Protein AF-A0A9Q1RMR1-F1 (afdb_monomer_lite)

pLDDT: mean 73.61, std 17.35, range [34.31, 97.94]

Structure (mmCIF, N/CA/C/O backbone):
data_AF-A0A9Q1RMR1-F1
#
_entry.id   AF-A0A9Q1RMR1-F1
#
loop_
_atom_site.group_PDB
_atom_site.id
_atom_site.type_symbol
_atom_site.label_atom_id
_atom_site.label_alt_id
_atom_site.label_comp_id
_atom_site.label_asym_id
_atom_site.label_entity_id
_atom_site.label_seq_id
_atom_site.pdbx_PDB_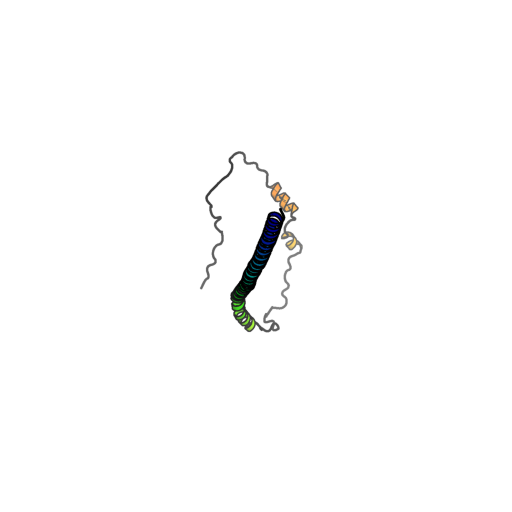ins_code
_atom_site.Cartn_x
_atom_site.Cartn_y
_atom_site.Cartn_z
_atom_site.occupancy
_atom_site.B_iso_or_equiv
_atom_site.auth_seq_id
_atom_site.auth_comp_id
_atom_site.auth_asym_id
_atom_site.auth_atom_id
_atom_site.pdbx_PDB_model_num
ATO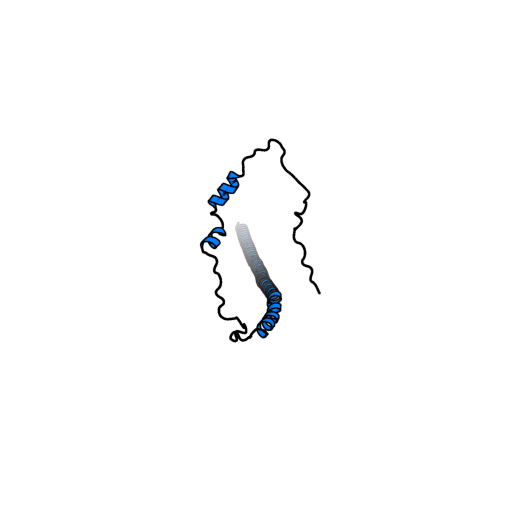M 1 N N . MET A 1 1 ? 37.892 9.402 -65.092 1.00 75.69 1 MET A N 1
ATOM 2 C CA . MET A 1 1 ? 37.551 10.049 -63.800 1.00 75.69 1 MET A CA 1
ATOM 3 C C . MET A 1 1 ? 36.063 9.963 -63.450 1.00 75.69 1 MET A C 1
ATOM 5 O O . MET A 1 1 ? 35.764 9.548 -62.340 1.00 75.69 1 MET A O 1
ATOM 9 N N . GLN A 1 2 ? 35.134 10.269 -64.365 1.00 85.06 2 GLN A N 1
ATOM 10 C CA . GLN A 1 2 ? 33.681 10.290 -64.086 1.00 85.06 2 GLN A CA 1
ATOM 11 C C . GLN A 1 2 ? 33.110 8.994 -63.475 1.00 85.06 2 GLN A C 1
ATOM 13 O O . GLN A 1 2 ? 32.352 9.054 -62.514 1.00 85.06 2 GLN A O 1
ATOM 18 N N . TYR A 1 3 ? 33.531 7.818 -63.953 1.00 88.75 3 TYR A N 1
ATOM 19 C CA . TYR A 1 3 ? 33.041 6.532 -63.435 1.00 88.75 3 TYR A CA 1
ATOM 20 C C . TYR A 1 3 ? 33.337 6.306 -61.941 1.00 88.75 3 TYR A C 1
ATOM 22 O O . TYR A 1 3 ? 32.503 5.771 -61.215 1.00 88.75 3 TYR A O 1
ATOM 30 N N . ALA A 1 4 ? 34.507 6.737 -61.459 1.00 91.94 4 ALA A N 1
ATOM 31 C CA . ALA A 1 4 ? 34.879 6.596 -60.051 1.00 91.94 4 ALA A CA 1
ATOM 32 C C . ALA A 1 4 ? 34.059 7.533 -59.148 1.00 91.94 4 ALA A C 1
ATOM 34 O O . ALA A 1 4 ? 33.648 7.134 -58.061 1.00 91.94 4 ALA A O 1
ATOM 35 N N . VAL A 1 5 ? 33.771 8.747 -59.630 1.00 92.25 5 VAL A N 1
ATOM 36 C CA . VAL A 1 5 ? 32.932 9.728 -58.928 1.00 92.25 5 VAL A CA 1
ATOM 37 C C . VAL A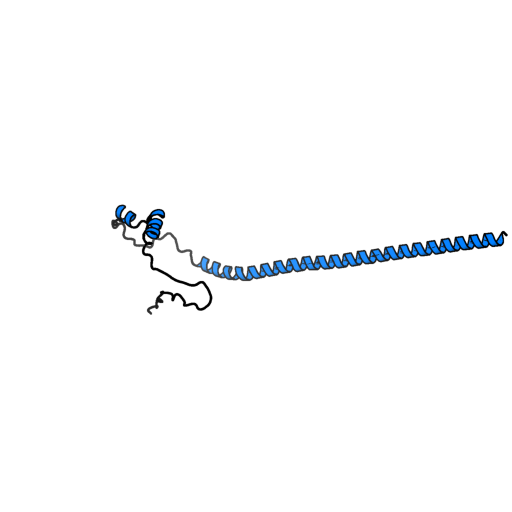 1 5 ? 31.492 9.225 -58.818 1.00 92.25 5 VAL A C 1
ATOM 39 O O . VAL A 1 5 ? 30.952 9.188 -57.717 1.00 92.25 5 VAL A O 1
ATOM 42 N N . CYS A 1 6 ? 30.900 8.733 -59.914 1.00 92.38 6 CYS A N 1
ATOM 43 C CA . CYS A 1 6 ? 29.565 8.125 -59.878 1.00 92.38 6 CYS A CA 1
ATOM 44 C C . CYS A 1 6 ? 29.488 6.929 -58.921 1.00 92.38 6 CYS A C 1
ATOM 46 O O . CYS A 1 6 ? 28.507 6.790 -58.194 1.00 92.38 6 CYS A O 1
ATOM 48 N N . ARG A 1 7 ? 30.519 6.073 -58.878 1.00 94.81 7 ARG A N 1
ATOM 49 C CA . ARG A 1 7 ? 30.525 4.926 -57.958 1.00 94.81 7 ARG A CA 1
ATOM 50 C C . ARG A 1 7 ? 30.564 5.350 -56.490 1.00 94.81 7 ARG A C 1
ATOM 52 O O . ARG A 1 7 ? 29.863 4.750 -55.683 1.00 94.81 7 ARG A O 1
ATOM 59 N N . ARG A 1 8 ? 31.356 6.374 -56.152 1.00 93.12 8 ARG A N 1
ATOM 60 C CA . ARG A 1 8 ? 31.409 6.920 -54.787 1.00 93.12 8 ARG A CA 1
ATOM 61 C C . ARG A 1 8 ? 30.067 7.528 -54.381 1.00 93.12 8 ARG A C 1
ATOM 63 O O . ARG A 1 8 ? 29.575 7.190 -53.314 1.00 93.12 8 ARG A O 1
ATOM 70 N N . LEU A 1 9 ? 29.457 8.342 -55.242 1.00 92.88 9 LEU A N 1
ATOM 71 C CA . LEU A 1 9 ? 28.161 8.965 -54.954 1.00 92.88 9 LEU A CA 1
ATOM 72 C C . LEU A 1 9 ? 27.053 7.923 -54.741 1.00 92.88 9 LEU A C 1
ATOM 74 O O . LEU A 1 9 ? 26.301 8.021 -53.777 1.00 92.88 9 LEU A O 1
ATOM 78 N N . ASN A 1 10 ? 26.998 6.877 -55.572 1.00 92.88 10 ASN A N 1
ATOM 79 C CA . ASN A 1 10 ? 26.033 5.787 -55.390 1.00 92.88 10 ASN A CA 1
ATOM 80 C C . ASN A 1 10 ? 26.266 5.007 -54.088 1.00 92.88 10 ASN A C 1
ATOM 82 O O . ASN A 1 10 ? 25.309 4.614 -53.425 1.00 92.88 10 ASN A O 1
ATOM 86 N N . TRP A 1 11 ? 27.528 4.779 -53.711 1.00 92.25 11 TRP A N 1
ATOM 87 C CA . TRP A 1 11 ? 27.862 4.103 -52.456 1.00 92.25 11 TRP A CA 1
ATOM 88 C C . TRP A 1 11 ? 27.465 4.941 -51.236 1.00 92.25 11 TRP A C 1
ATOM 90 O O . TRP A 1 11 ? 26.863 4.418 -50.301 1.00 92.25 11 TRP A O 1
ATOM 100 N N . GLU A 1 12 ? 27.735 6.247 -51.262 1.00 93.62 12 GLU A N 1
ATOM 101 C CA . GLU A 1 12 ? 27.325 7.173 -50.202 1.00 93.62 12 GLU A CA 1
ATOM 102 C C . GLU A 1 12 ? 25.798 7.263 -50.092 1.00 93.62 12 GLU A C 1
ATOM 104 O O . GLU A 1 12 ? 25.260 7.199 -48.987 1.00 93.62 12 GLU A O 1
ATOM 109 N N . GLN A 1 13 ? 25.085 7.312 -51.220 1.00 93.00 13 GLN A N 1
ATOM 110 C CA . GLN A 1 13 ? 23.622 7.323 -51.237 1.00 93.00 13 GLN A CA 1
ATOM 111 C C . GLN A 1 13 ? 23.028 6.019 -50.685 1.00 93.00 13 GLN A C 1
ATOM 113 O O . GLN A 1 13 ? 22.125 6.062 -49.850 1.00 93.00 13 GLN A O 1
ATOM 118 N N . SER A 1 14 ? 23.562 4.864 -51.094 1.00 92.69 14 SER A N 1
ATOM 119 C CA . SER A 1 14 ? 23.125 3.556 -50.593 1.00 92.69 14 SER A CA 1
ATOM 120 C C . SER A 1 14 ? 23.389 3.399 -49.093 1.00 92.69 14 SER A C 1
ATOM 122 O O . SER A 1 14 ? 22.542 2.877 -48.371 1.00 92.69 14 SER A O 1
ATOM 124 N N . ASN A 1 15 ? 24.538 3.871 -48.603 1.00 92.06 15 ASN A N 1
ATOM 125 C CA . ASN A 1 15 ? 24.844 3.849 -47.174 1.00 92.06 15 ASN A CA 1
ATOM 126 C C . ASN A 1 15 ? 23.952 4.796 -46.377 1.00 92.06 15 ASN A C 1
ATOM 128 O O . ASN A 1 15 ? 23.477 4.413 -45.312 1.00 92.06 15 ASN A O 1
ATOM 132 N N . GLY A 1 16 ? 23.679 5.996 -46.893 1.00 90.69 16 GLY A N 1
ATOM 133 C CA . GLY A 1 16 ? 22.738 6.925 -46.269 1.00 90.69 16 GLY A CA 1
ATOM 134 C C . GLY A 1 16 ? 21.342 6.314 -46.134 1.00 90.69 16 GLY A C 1
ATOM 135 O O . GLY A 1 16 ? 20.736 6.382 -45.067 1.00 90.69 16 GLY A O 1
ATOM 136 N N . GLN A 1 17 ? 20.856 5.633 -47.175 1.00 91.56 17 GLN A N 1
ATOM 137 C CA . GLN A 1 17 ? 19.573 4.924 -47.132 1.00 91.56 17 GLN A CA 1
ATOM 138 C C . GLN A 1 17 ? 19.564 3.780 -46.109 1.00 91.56 17 GLN A C 1
ATOM 140 O O . GLN A 1 17 ? 18.602 3.642 -45.355 1.00 91.56 17 GLN A O 1
ATOM 145 N N . MET A 1 18 ? 20.637 2.988 -46.038 1.00 91.31 18 MET A N 1
ATOM 146 C CA . MET A 1 18 ? 20.751 1.879 -45.087 1.00 91.31 18 MET A CA 1
ATOM 147 C C . MET A 1 18 ? 20.825 2.360 -43.630 1.00 91.31 18 MET A C 1
ATOM 149 O O . MET A 1 18 ? 20.181 1.779 -42.753 1.00 91.31 18 MET A O 1
ATOM 153 N N . LEU A 1 19 ? 21.583 3.428 -43.369 1.00 91.62 19 LEU A N 1
ATOM 154 C CA . LEU A 1 19 ? 21.692 4.040 -42.044 1.00 91.62 19 LEU A CA 1
ATOM 155 C C . LEU A 1 19 ? 20.346 4.606 -41.587 1.00 91.62 19 LEU A C 1
ATOM 157 O O . LEU A 1 19 ? 19.908 4.308 -40.477 1.00 91.62 19 LEU A O 1
ATOM 161 N N . ASN A 1 20 ? 19.652 5.337 -42.462 1.00 92.38 20 ASN A N 1
ATOM 162 C CA . ASN A 1 20 ? 18.328 5.882 -42.164 1.00 92.38 20 ASN A CA 1
ATOM 163 C C . ASN A 1 20 ? 17.297 4.770 -41.918 1.00 92.38 20 ASN A C 1
ATOM 165 O O . ASN A 1 20 ? 16.542 4.840 -40.954 1.00 92.38 20 ASN A O 1
ATOM 169 N N . GLY A 1 21 ? 17.295 3.709 -42.733 1.00 92.88 21 GLY A N 1
ATOM 170 C CA . GLY A 1 21 ? 16.410 2.559 -42.524 1.00 92.88 21 GLY A CA 1
ATOM 171 C C . GL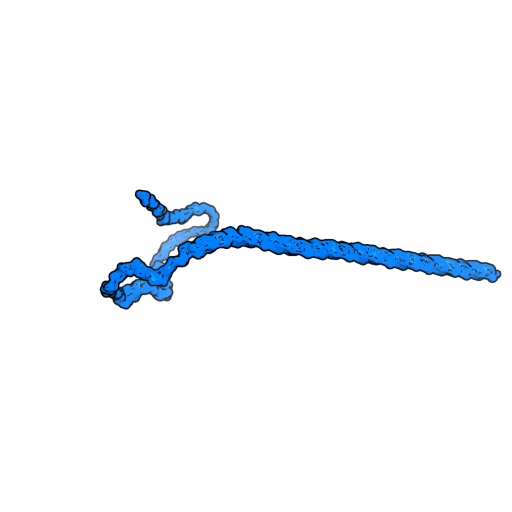Y A 1 21 ? 16.683 1.823 -41.207 1.00 92.88 21 GLY A C 1
ATOM 172 O O . GLY A 1 21 ? 15.750 1.412 -40.519 1.00 92.88 21 GLY A O 1
ATOM 173 N N . SER A 1 22 ? 17.955 1.704 -40.817 1.00 94.44 22 SER A N 1
ATOM 174 C CA . SER A 1 22 ? 18.350 1.087 -39.543 1.00 94.44 22 SER A CA 1
ATOM 175 C C . SER A 1 22 ? 17.943 1.933 -38.334 1.00 94.44 22 SER A C 1
ATOM 177 O O . SER A 1 22 ? 17.516 1.375 -37.323 1.00 94.44 22 SER A O 1
ATOM 179 N N . LEU A 1 23 ? 18.047 3.263 -38.445 1.00 95.19 23 LEU A N 1
ATOM 180 C CA . LEU A 1 23 ? 17.610 4.209 -37.417 1.00 95.19 23 LEU A CA 1
ATOM 181 C C . LEU A 1 23 ? 16.093 4.135 -37.208 1.00 95.19 23 LEU A C 1
ATOM 183 O O . LEU A 1 23 ? 15.655 3.926 -36.082 1.00 95.19 23 LEU A O 1
ATOM 187 N N . LEU A 1 24 ? 15.308 4.214 -38.287 1.00 93.06 24 LEU A N 1
ATOM 188 C CA . LEU A 1 24 ? 13.843 4.139 -38.223 1.00 93.06 24 LEU A CA 1
ATOM 189 C C . LEU A 1 24 ? 13.359 2.819 -37.604 1.00 93.06 24 LEU A C 1
ATOM 191 O O . LEU A 1 24 ? 12.478 2.817 -36.751 1.00 93.06 24 LEU A O 1
ATOM 195 N N . ASN A 1 25 ? 13.974 1.692 -37.972 1.00 95.50 25 ASN A N 1
ATOM 196 C CA . ASN A 1 25 ? 13.650 0.391 -37.381 1.00 95.50 25 ASN A CA 1
ATOM 197 C C . ASN A 1 25 ? 13.972 0.348 -35.875 1.00 95.50 25 ASN A C 1
ATOM 199 O O . ASN A 1 25 ? 13.238 -0.242 -35.081 1.00 95.50 25 ASN A O 1
ATOM 203 N N . LEU A 1 26 ? 15.086 0.958 -35.461 1.00 94.81 26 LEU A N 1
ATOM 204 C CA . LEU A 1 26 ? 15.436 1.052 -34.048 1.00 94.81 26 LEU A CA 1
ATOM 205 C C . LEU A 1 26 ? 14.440 1.930 -33.278 1.00 94.81 26 LEU A C 1
ATOM 207 O O . LEU A 1 26 ? 14.030 1.546 -32.186 1.00 94.81 26 LEU A O 1
ATOM 211 N N . GLU A 1 27 ? 14.033 3.065 -33.844 1.00 95.81 27 GLU A N 1
ATOM 212 C CA . GLU A 1 27 ? 13.009 3.938 -33.262 1.00 95.81 27 GLU A CA 1
ATOM 213 C C . GLU A 1 27 ? 11.681 3.196 -33.090 1.00 95.81 27 GLU A C 1
ATOM 215 O O . GLU A 1 27 ? 11.127 3.184 -31.993 1.00 95.81 27 GLU A O 1
ATOM 220 N N . GLU A 1 28 ? 11.223 2.490 -34.124 1.00 95.88 28 GLU A N 1
ATOM 221 C CA . GLU A 1 28 ? 9.990 1.701 -34.082 1.00 95.88 28 GLU A CA 1
ATOM 222 C C . GLU A 1 28 ? 10.046 0.609 -33.000 1.00 95.88 28 GLU A C 1
ATOM 224 O O . GLU A 1 28 ? 9.114 0.451 -32.206 1.00 95.88 28 GLU A O 1
ATOM 229 N N . ARG A 1 29 ? 11.178 -0.102 -32.889 1.00 95.88 29 ARG A N 1
ATOM 230 C CA . ARG A 1 29 ? 11.386 -1.096 -31.824 1.00 95.88 29 ARG A CA 1
ATOM 231 C C . ARG A 1 29 ? 11.413 -0.474 -30.433 1.00 95.88 29 ARG A C 1
ATOM 233 O O . ARG A 1 29 ? 10.891 -1.083 -29.501 1.00 95.88 29 ARG A O 1
ATOM 240 N N . ASN A 1 30 ? 12.006 0.705 -30.278 1.00 96.88 30 ASN A N 1
ATOM 241 C CA . ASN A 1 30 ? 12.060 1.400 -28.995 1.00 96.88 30 ASN A CA 1
ATOM 242 C C . ASN A 1 30 ? 10.671 1.868 -28.557 1.00 96.88 30 ASN A C 1
ATOM 244 O O . ASN A 1 30 ? 10.318 1.674 -27.397 1.00 96.88 30 ASN A O 1
ATOM 248 N N . VAL A 1 31 ? 9.868 2.412 -29.475 1.00 96.88 31 VAL A N 1
ATOM 249 C CA . VAL A 1 31 ? 8.470 2.783 -29.204 1.00 96.88 31 VAL A CA 1
ATOM 250 C C . VAL A 1 31 ? 7.679 1.555 -28.753 1.00 96.88 31 VAL A C 1
ATOM 252 O O . VAL A 1 31 ? 7.101 1.560 -27.668 1.00 96.88 31 VAL A O 1
ATOM 255 N N . ALA A 1 32 ? 7.760 0.454 -29.504 1.00 95.88 32 ALA A N 1
ATOM 256 C CA . ALA A 1 32 ? 7.088 -0.791 -29.137 1.00 95.88 32 ALA A CA 1
ATOM 257 C C . ALA A 1 32 ? 7.574 -1.370 -27.791 1.00 95.88 32 ALA A C 1
ATOM 259 O O . ALA A 1 32 ? 6.811 -2.010 -27.064 1.00 95.88 32 ALA A O 1
ATOM 260 N N . PHE A 1 33 ? 8.850 -1.179 -27.445 1.00 96.62 33 PHE A N 1
ATOM 261 C CA . PHE A 1 33 ? 9.407 -1.616 -26.165 1.00 96.62 33 PHE A CA 1
ATOM 262 C C . PHE A 1 33 ? 8.902 -0.765 -24.995 1.00 96.62 33 PHE A C 1
ATOM 264 O O . PHE A 1 33 ? 8.520 -1.316 -23.961 1.00 96.62 33 PHE A O 1
ATOM 271 N N . VAL A 1 34 ? 8.853 0.557 -25.165 1.00 97.56 34 VAL A N 1
ATOM 272 C CA . VAL A 1 34 ? 8.301 1.479 -24.165 1.00 97.56 34 VAL A CA 1
ATOM 273 C C . VAL A 1 34 ? 6.827 1.171 -23.913 1.00 97.56 34 VAL A C 1
ATOM 275 O O . VAL A 1 34 ? 6.437 1.059 -22.752 1.00 97.56 34 VAL A O 1
ATOM 278 N N . ASP A 1 35 ? 6.036 0.918 -24.957 1.00 97.12 35 ASP A N 1
ATOM 279 C CA . ASP A 1 35 ? 4.622 0.547 -24.813 1.00 97.12 35 ASP A CA 1
ATOM 280 C C . ASP A 1 35 ? 4.439 -0.726 -23.978 1.00 97.12 35 ASP A C 1
ATOM 282 O O . ASP A 1 35 ? 3.590 -0.773 -23.086 1.00 97.12 35 ASP A O 1
ATOM 286 N N . LYS A 1 36 ? 5.280 -1.747 -24.192 1.00 96.62 36 LYS A N 1
ATOM 287 C CA . LYS A 1 36 ? 5.260 -2.974 -23.378 1.00 96.62 36 LYS A CA 1
ATOM 288 C C . LYS A 1 36 ? 5.568 -2.704 -21.906 1.00 96.62 36 LYS A C 1
ATOM 290 O O . LYS A 1 36 ? 4.937 -3.310 -21.041 1.00 96.62 36 LYS A O 1
ATOM 295 N N . ILE A 1 37 ? 6.520 -1.816 -21.616 1.00 97.25 37 ILE A N 1
ATOM 296 C CA . ILE A 1 37 ? 6.853 -1.429 -20.238 1.00 97.25 37 ILE A CA 1
ATOM 297 C C . ILE A 1 37 ? 5.676 -0.700 -19.594 1.00 97.25 37 ILE A C 1
ATOM 299 O O . ILE A 1 37 ? 5.292 -1.036 -18.475 1.00 97.25 37 ILE A O 1
ATOM 303 N N . VAL A 1 38 ? 5.104 0.283 -20.291 1.00 97.94 38 VAL A N 1
ATOM 304 C CA . VAL A 1 38 ? 3.984 1.079 -19.778 1.00 97.94 38 VAL A CA 1
ATOM 305 C C . VAL A 1 38 ? 2.788 0.180 -19.492 1.00 97.94 38 VAL A C 1
ATOM 307 O O . VAL A 1 38 ? 2.237 0.231 -18.394 1.00 97.94 38 VAL A O 1
ATOM 310 N N . TRP A 1 39 ? 2.434 -0.691 -20.436 1.00 97.25 39 TRP A N 1
ATOM 311 C CA . TRP A 1 39 ? 1.297 -1.591 -20.290 1.00 97.25 39 TRP A CA 1
ATOM 312 C C . TRP A 1 39 ? 1.507 -2.608 -19.162 1.00 97.25 39 TRP A C 1
ATOM 314 O O . TRP A 1 39 ? 0.657 -2.739 -18.284 1.00 97.25 39 TRP A O 1
ATOM 324 N N . GLY A 1 40 ? 2.684 -3.242 -19.095 1.00 97.19 40 GLY A N 1
ATOM 325 C CA . GLY A 1 40 ? 3.023 -4.141 -17.987 1.00 97.19 40 GLY A CA 1
ATOM 326 C C . GLY A 1 40 ? 3.020 -3.437 -16.623 1.00 97.19 40 GLY A C 1
ATOM 327 O O . GLY A 1 40 ? 2.567 -4.003 -15.628 1.00 97.19 40 GLY A O 1
ATOM 328 N N . GLY A 1 41 ? 3.471 -2.180 -16.572 1.00 97.00 41 GLY A N 1
ATOM 329 C CA . GLY A 1 41 ? 3.405 -1.345 -15.375 1.00 97.00 41 GLY A CA 1
ATOM 330 C C . GLY A 1 41 ? 1.970 -1.006 -14.964 1.00 97.00 41 GLY A C 1
ATOM 331 O O . GLY A 1 41 ? 1.655 -1.048 -13.774 1.00 97.00 41 GLY A O 1
ATOM 332 N N . MET A 1 42 ? 1.092 -0.710 -15.926 1.00 96.56 42 MET A N 1
ATOM 333 C CA . MET A 1 42 ? -0.330 -0.453 -15.681 1.00 96.56 42 MET A CA 1
ATOM 334 C C . MET A 1 42 ? -1.042 -1.685 -15.122 1.00 96.56 42 MET A C 1
ATOM 336 O O . MET A 1 42 ? -1.735 -1.564 -14.112 1.00 96.56 42 MET A O 1
ATOM 340 N N . ASP A 1 43 ? -0.821 -2.861 -15.707 1.00 96.44 43 ASP A N 1
ATOM 341 C CA . ASP A 1 43 ? -1.395 -4.123 -15.230 1.00 96.44 43 ASP A CA 1
ATOM 342 C C . ASP A 1 43 ? -0.948 -4.453 -13.805 1.00 96.44 43 ASP A C 1
ATOM 344 O O . ASP A 1 43 ? -1.771 -4.756 -12.935 1.00 96.44 43 ASP A O 1
ATOM 348 N N . ALA A 1 44 ? 0.356 -4.334 -13.532 1.00 96.25 44 ALA A N 1
ATOM 349 C CA . ALA A 1 44 ? 0.899 -4.547 -12.196 1.00 96.25 44 ALA A CA 1
ATOM 350 C C . ALA A 1 44 ? 0.308 -3.553 -11.181 1.00 96.25 44 ALA A C 1
ATOM 352 O O . ALA A 1 44 ? -0.096 -3.945 -10.085 1.00 96.25 44 ALA A O 1
ATOM 353 N N . ASN A 1 45 ? 0.204 -2.270 -11.545 1.00 95.62 45 ASN A N 1
ATOM 354 C CA . ASN A 1 45 ? -0.374 -1.241 -10.679 1.00 95.62 45 ASN A CA 1
ATOM 355 C C . ASN A 1 45 ? -1.865 -1.501 -10.415 1.00 95.62 45 ASN A C 1
ATOM 357 O O . ASN A 1 45 ? -2.323 -1.386 -9.279 1.00 95.62 45 ASN A O 1
ATOM 361 N N . GLN A 1 46 ? -2.614 -1.921 -11.435 1.00 93.56 46 GLN A N 1
ATOM 362 C CA . GLN A 1 46 ? -4.020 -2.281 -11.300 1.00 93.56 46 GLN A CA 1
ATOM 363 C C . GLN A 1 46 ? -4.208 -3.500 -10.387 1.00 93.56 46 GLN A C 1
ATOM 365 O O . GLN A 1 46 ? -5.076 -3.484 -9.513 1.00 93.56 46 GLN A O 1
ATOM 370 N N . ALA A 1 47 ? -3.368 -4.530 -10.526 1.00 93.12 47 ALA A N 1
ATOM 371 C CA . ALA A 1 47 ? -3.399 -5.705 -9.658 1.00 93.12 47 ALA A CA 1
ATOM 372 C C . ALA A 1 47 ? -3.124 -5.341 -8.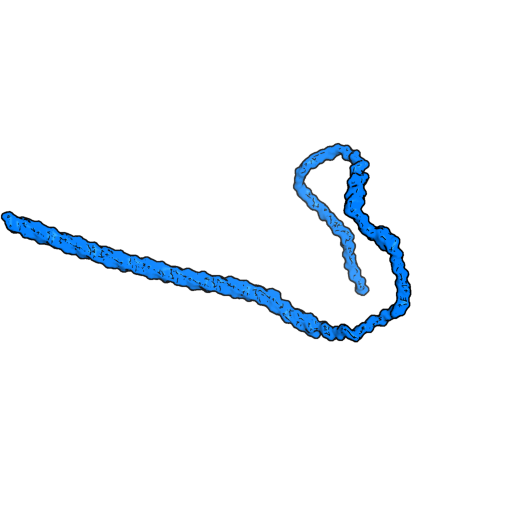189 1.00 93.12 47 ALA A C 1
ATOM 374 O O . ALA A 1 47 ? -3.818 -5.821 -7.289 1.00 93.12 47 ALA A O 1
ATOM 375 N N . LEU A 1 48 ? -2.156 -4.452 -7.942 1.00 91.25 48 LEU A N 1
ATOM 376 C CA . LEU A 1 48 ? -1.883 -3.929 -6.603 1.00 91.25 48 LEU A CA 1
ATOM 377 C C . LEU A 1 48 ? -3.082 -3.156 -6.047 1.00 91.25 48 LEU A C 1
ATOM 379 O O . LEU A 1 48 ? -3.473 -3.396 -4.909 1.00 91.25 48 LEU A O 1
ATOM 383 N N . ARG A 1 49 ? -3.714 -2.282 -6.841 1.00 88.50 49 ARG A N 1
ATOM 384 C CA . ARG A 1 49 ? -4.911 -1.531 -6.417 1.00 88.50 49 ARG A CA 1
ATOM 385 C C . ARG A 1 49 ? -6.047 -2.446 -5.977 1.00 88.50 49 ARG A C 1
ATOM 387 O O . ARG A 1 49 ? -6.649 -2.191 -4.937 1.00 88.50 49 ARG A O 1
ATOM 394 N N . VAL A 1 50 ? -6.318 -3.508 -6.739 1.00 89.31 50 VAL A N 1
ATOM 395 C CA . VAL A 1 50 ? -7.354 -4.492 -6.391 1.00 89.31 50 VAL A CA 1
ATOM 396 C C . VAL A 1 50 ? -7.011 -5.201 -5.084 1.00 89.31 50 VAL A C 1
ATOM 398 O O . VAL A 1 50 ? -7.881 -5.300 -4.223 1.00 89.31 50 VAL A O 1
ATOM 401 N N . ARG A 1 51 ? -5.759 -5.641 -4.897 1.00 86.06 51 ARG A N 1
ATOM 402 C CA . ARG A 1 51 ? -5.319 -6.286 -3.649 1.00 86.06 51 ARG A CA 1
ATOM 403 C C . ARG A 1 51 ? -5.439 -5.355 -2.449 1.00 86.06 51 ARG A C 1
ATOM 405 O O . ARG A 1 51 ? -6.139 -5.688 -1.507 1.00 86.06 51 ARG A O 1
ATOM 412 N N . PHE A 1 52 ? -4.871 -4.152 -2.517 1.00 79.19 52 PHE A N 1
ATOM 413 C CA . PHE A 1 52 ? -4.938 -3.204 -1.403 1.00 79.19 52 PHE A CA 1
ATOM 414 C C . PHE A 1 52 ? -6.369 -2.750 -1.084 1.00 79.19 52 PHE A C 1
ATOM 416 O O . PHE A 1 52 ? -6.703 -2.611 0.088 1.00 79.19 52 PHE A O 1
ATOM 423 N N . SER A 1 53 ? -7.239 -2.570 -2.088 1.00 79.38 53 SER A N 1
ATOM 424 C CA . SER A 1 53 ? -8.665 -2.302 -1.830 1.00 79.38 53 SER A CA 1
ATOM 425 C C . SER A 1 53 ? -9.386 -3.499 -1.211 1.00 79.38 53 SER A C 1
ATOM 427 O O . SER A 1 53 ? -10.218 -3.316 -0.331 1.00 79.38 53 SER A O 1
ATOM 429 N N . SER A 1 54 ? -9.086 -4.721 -1.654 1.00 67.06 54 SER A N 1
ATOM 430 C CA . SER A 1 54 ? -9.762 -5.928 -1.161 1.00 67.06 54 SER A CA 1
ATOM 431 C C . SER A 1 54 ? -9.314 -6.297 0.253 1.00 67.06 54 SER A C 1
ATOM 433 O O . SER A 1 54 ? -10.151 -6.629 1.088 1.00 67.06 54 SER A O 1
ATOM 435 N N . ASP A 1 55 ? -8.018 -6.183 0.535 1.00 69.69 55 ASP A N 1
ATOM 436 C CA . ASP A 1 55 ? -7.422 -6.544 1.821 1.00 69.69 55 ASP A CA 1
ATOM 437 C C . ASP A 1 55 ? -7.766 -5.499 2.896 1.00 69.69 55 ASP A C 1
ATOM 439 O O . ASP A 1 55 ? -8.064 -5.858 4.033 1.00 69.69 55 ASP A O 1
ATOM 443 N N . SER A 1 56 ? -7.832 -4.210 2.528 1.00 63.44 56 SER A N 1
ATOM 444 C CA . SER A 1 56 ? -8.327 -3.153 3.424 1.00 63.44 56 SER A CA 1
ATOM 445 C C . SER A 1 56 ? -9.775 -3.406 3.856 1.00 63.44 56 SER A C 1
ATOM 447 O O . SER A 1 56 ? -10.101 -3.229 5.024 1.00 63.44 56 SER A O 1
ATOM 449 N N . LEU A 1 57 ? -10.636 -3.8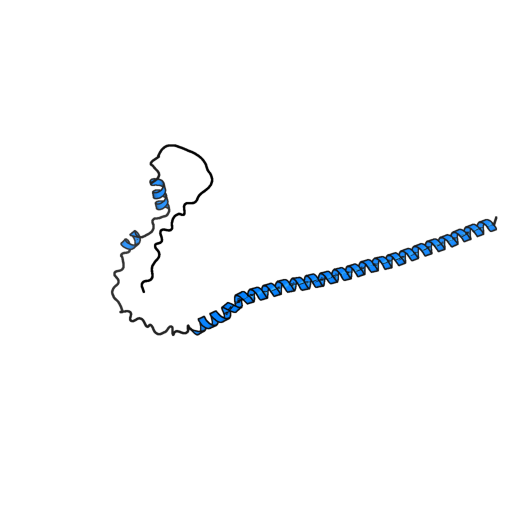54 2.935 1.00 61.62 57 LEU A N 1
ATOM 450 C CA . LEU A 1 57 ? -12.035 -4.173 3.240 1.00 61.62 57 LEU A CA 1
ATOM 451 C C . LEU A 1 57 ? -12.198 -5.489 4.021 1.00 61.62 57 LEU A C 1
ATOM 453 O O . LEU A 1 57 ? -13.195 -5.649 4.724 1.00 61.62 57 LEU A O 1
ATOM 457 N N . GLN A 1 58 ? -11.260 -6.437 3.903 1.00 64.19 58 GLN A N 1
ATOM 458 C CA . GLN A 1 58 ? -11.276 -7.672 4.698 1.00 64.19 58 GLN A CA 1
ATOM 459 C C . GLN A 1 58 ? -10.977 -7.398 6.170 1.00 64.19 58 GLN A C 1
ATOM 461 O O . GLN A 1 58 ? -11.712 -7.879 7.027 1.00 64.19 58 GLN A O 1
ATOM 466 N N . LEU A 1 59 ? -9.961 -6.580 6.462 1.00 65.38 59 LEU A N 1
ATOM 467 C CA . LEU A 1 59 ? -9.614 -6.224 7.841 1.00 65.38 59 LEU A CA 1
ATOM 468 C C . LEU A 1 59 ? -10.767 -5.503 8.552 1.00 65.38 59 LEU A C 1
ATOM 470 O O . LEU A 1 59 ? -11.077 -5.836 9.695 1.00 65.38 59 LEU A O 1
ATOM 474 N N . ASP A 1 60 ? -11.444 -4.581 7.863 1.00 67.56 60 ASP A N 1
ATOM 475 C CA . ASP A 1 60 ? -12.619 -3.890 8.408 1.00 67.56 60 ASP A CA 1
ATOM 476 C C . ASP A 1 60 ? -13.783 -4.860 8.658 1.00 67.56 60 ASP A C 1
ATOM 478 O O . ASP A 1 60 ? -14.446 -4.796 9.694 1.00 67.56 60 ASP A O 1
ATOM 482 N N . ARG A 1 61 ? -14.024 -5.802 7.736 1.00 71.00 61 ARG A N 1
ATOM 483 C CA . ARG A 1 61 ? -15.110 -6.783 7.864 1.00 71.00 61 ARG A CA 1
ATOM 484 C C . ARG A 1 61 ? -14.866 -7.766 9.013 1.00 71.00 61 ARG A C 1
ATOM 486 O O . ARG A 1 61 ? -15.801 -8.048 9.761 1.00 71.00 61 ARG A O 1
ATOM 493 N N . ASP A 1 62 ? -13.635 -8.239 9.183 1.00 74.50 62 ASP A N 1
ATOM 494 C CA . ASP A 1 62 ? -13.260 -9.147 10.270 1.00 74.50 62 ASP A CA 1
ATOM 495 C C . ASP A 1 62 ? -13.272 -8.433 11.630 1.00 74.50 62 ASP A C 1
ATOM 497 O O . ASP A 1 62 ? -13.746 -8.991 12.622 1.00 74.50 62 ASP A O 1
ATOM 501 N N . ALA A 1 63 ? -12.833 -7.170 11.680 1.00 76.38 63 ALA A N 1
ATOM 502 C CA . ALA A 1 63 ? -12.934 -6.339 12.877 1.00 76.38 63 ALA A CA 1
ATOM 503 C C . ALA A 1 63 ? -14.398 -6.088 13.283 1.00 76.38 63 ALA A C 1
ATOM 505 O O . ALA A 1 63 ? -14.736 -6.215 14.462 1.00 76.38 63 ALA A O 1
ATOM 506 N N . CYS A 1 64 ? -15.283 -5.796 12.322 1.00 71.38 64 CYS A N 1
ATOM 507 C CA . CYS A 1 64 ? -16.718 -5.648 12.573 1.00 71.38 64 CYS A CA 1
ATOM 508 C C . CYS A 1 64 ? -17.367 -6.956 13.042 1.00 71.38 64 CYS A C 1
ATOM 510 O O . CYS A 1 64 ? -18.110 -6.939 14.019 1.00 71.38 64 CYS A O 1
ATOM 512 N N . ALA A 1 65 ? -17.055 -8.095 12.415 1.00 74.00 65 ALA A N 1
ATOM 513 C CA . ALA A 1 65 ? -17.587 -9.394 12.830 1.00 74.00 65 ALA A CA 1
ATOM 514 C C . ALA A 1 65 ? -17.128 -9.788 14.248 1.00 74.00 65 ALA A C 1
ATOM 516 O O . ALA A 1 65 ? -17.906 -10.345 15.024 1.00 74.00 65 ALA A O 1
ATOM 517 N N . ASN A 1 66 ? -15.883 -9.465 14.610 1.00 76.25 66 ASN A N 1
ATOM 518 C CA . ASN A 1 66 ? -15.347 -9.681 15.951 1.00 76.25 66 ASN A CA 1
ATOM 519 C C . ASN A 1 66 ? -16.072 -8.814 16.997 1.00 76.25 66 ASN A C 1
ATOM 521 O O . ASN A 1 66 ? -16.536 -9.328 18.015 1.00 76.25 66 ASN A O 1
ATOM 525 N N . LEU A 1 67 ? -16.255 -7.518 16.722 1.00 74.19 67 LEU A N 1
ATOM 526 C CA . LEU A 1 67 ? -17.022 -6.630 17.599 1.00 74.19 67 LEU A CA 1
ATOM 527 C C . LEU A 1 67 ? -18.475 -7.098 17.746 1.00 74.19 67 LEU A C 1
ATOM 529 O O . LEU A 1 67 ? -18.944 -7.228 18.875 1.00 74.19 67 LEU A O 1
ATOM 533 N N . ASP A 1 68 ? -19.152 -7.467 16.659 1.00 71.50 68 ASP A N 1
ATOM 534 C CA . ASP A 1 68 ? -20.509 -8.021 16.720 1.00 71.50 68 ASP A CA 1
ATOM 535 C C . ASP A 1 68 ? -20.561 -9.304 17.562 1.00 71.50 68 ASP A C 1
ATOM 537 O O . ASP A 1 68 ? -21.465 -9.466 18.379 1.00 71.50 68 ASP A O 1
ATOM 541 N N . SER A 1 69 ? -19.559 -10.182 17.463 1.00 73.75 69 SER A N 1
ATOM 542 C CA . SER A 1 69 ? -19.488 -11.397 18.288 1.00 73.75 69 SER A CA 1
ATOM 543 C C . SER A 1 69 ? -19.343 -11.124 19.794 1.00 73.75 69 SER A C 1
ATOM 545 O O . SER A 1 69 ? -19.745 -11.959 20.600 1.00 73.75 69 SER A O 1
ATOM 547 N N . THR A 1 70 ? -18.831 -9.949 20.184 1.00 69.25 70 THR A N 1
ATOM 548 C CA . THR A 1 70 ? -18.712 -9.521 21.594 1.00 69.25 70 THR A CA 1
ATOM 549 C C . THR A 1 70 ? -19.887 -8.662 22.070 1.00 69.25 70 THR A C 1
ATOM 551 O O . THR A 1 70 ? -20.216 -8.679 23.253 1.00 69.25 70 THR A O 1
ATOM 554 N N . ILE A 1 71 ? -20.557 -7.945 21.162 1.00 70.75 71 ILE A N 1
ATOM 555 C CA . ILE A 1 71 ? -21.684 -7.050 21.467 1.00 70.75 71 ILE A CA 1
ATOM 556 C C . ILE A 1 71 ? -23.024 -7.802 21.448 1.00 70.75 71 ILE A C 1
ATOM 558 O O . ILE A 1 71 ? -23.863 -7.600 22.328 1.00 70.75 71 ILE A O 1
ATOM 562 N N . VAL A 1 72 ? -23.241 -8.689 20.470 1.00 65.31 72 VAL A N 1
ATOM 563 C CA . VAL A 1 72 ? -24.512 -9.407 20.265 1.00 65.31 72 VAL A CA 1
ATOM 564 C C . VAL A 1 72 ? -24.908 -10.328 21.432 1.00 65.31 72 VAL A C 1
ATOM 566 O O . VAL A 1 72 ? -26.102 -10.343 21.753 1.00 65.31 72 VAL A O 1
ATOM 569 N N . PRO A 1 73 ? -23.991 -11.042 22.127 1.00 66.75 73 PRO A N 1
ATOM 570 C CA . PRO A 1 73 ? -24.352 -11.824 23.314 1.00 66.75 73 PRO A CA 1
ATOM 571 C C . PRO A 1 73 ? -25.040 -10.968 24.390 1.00 66.75 73 PRO A C 1
ATOM 573 O O . PRO A 1 73 ? -26.036 -11.384 24.981 1.00 66.75 73 PRO A O 1
ATOM 576 N N . CYS A 1 74 ? -24.596 -9.719 24.550 1.00 58.69 74 CYS A N 1
ATOM 577 C CA . CYS A 1 74 ? -25.133 -8.786 25.534 1.00 58.69 74 CYS A CA 1
ATOM 578 C C . CYS A 1 74 ? -26.530 -8.259 25.160 1.00 58.69 74 CYS A C 1
ATOM 580 O O . CYS A 1 74 ? -27.292 -7.875 26.042 1.00 58.69 74 CYS A O 1
ATOM 582 N N . CYS A 1 75 ? -26.929 -8.249 23.882 1.00 61.09 75 CYS A N 1
ATOM 583 C CA . CYS A 1 75 ? -28.245 -7.744 23.465 1.00 61.09 75 CYS A CA 1
ATOM 584 C C . CYS A 1 75 ? -29.412 -8.667 23.872 1.00 61.09 75 CYS A C 1
ATOM 586 O O . CYS A 1 75 ? -30.549 -8.203 24.019 1.00 61.09 75 CYS A O 1
ATOM 588 N N . GLY A 1 76 ? -29.152 -9.967 24.045 1.00 61.97 76 GLY A N 1
ATOM 589 C CA . GLY A 1 76 ? -30.110 -10.930 24.596 1.00 61.97 76 GLY A CA 1
ATOM 590 C C . GLY A 1 76 ? -30.286 -10.752 26.104 1.00 61.97 76 GLY A C 1
ATOM 591 O O . GLY A 1 76 ? -31.405 -10.536 26.569 1.00 61.97 76 GLY A O 1
ATOM 592 N N . GLU A 1 77 ? -29.170 -10.732 26.834 1.00 58.84 77 GLU A N 1
ATOM 593 C CA . GLU A 1 77 ? -29.136 -10.572 28.294 1.00 58.84 77 GLU A CA 1
ATOM 594 C C . GLU A 1 77 ? -29.663 -9.200 28.753 1.00 58.84 77 GLU A C 1
ATOM 596 O O . GLU A 1 77 ? -30.436 -9.123 29.706 1.00 58.84 77 GLU A O 1
ATOM 601 N N . LEU A 1 78 ? -29.360 -8.106 28.038 1.00 58.31 78 LEU A N 1
ATOM 602 C CA . LEU A 1 78 ? -29.937 -6.778 28.314 1.00 58.31 78 LEU A CA 1
ATOM 603 C C . LEU A 1 78 ? -31.458 -6.741 28.098 1.00 58.31 78 LEU A C 1
ATOM 605 O O . LEU A 1 78 ? -32.168 -6.045 28.826 1.00 58.31 78 LEU A O 1
ATOM 609 N N . ARG A 1 79 ? -31.984 -7.487 27.116 1.00 62.84 79 ARG A N 1
ATOM 610 C CA . ARG A 1 79 ? -33.436 -7.604 26.885 1.00 62.84 79 ARG A CA 1
ATOM 611 C C . ARG A 1 79 ? -34.133 -8.410 27.979 1.00 62.84 79 ARG A C 1
ATOM 613 O O . ARG A 1 79 ? -35.288 -8.113 28.283 1.00 62.84 79 ARG A O 1
ATOM 620 N N . GLU A 1 80 ? -33.463 -9.404 28.552 1.00 61.25 80 GLU A N 1
ATOM 621 C CA . GLU A 1 80 ? -33.962 -10.169 29.699 1.00 61.25 80 GLU A CA 1
ATOM 622 C C . GLU A 1 80 ? -33.900 -9.346 30.993 1.00 61.25 80 GLU A C 1
ATOM 624 O O . GLU A 1 80 ? -34.901 -9.272 31.707 1.00 61.25 80 GLU A O 1
ATOM 629 N N . LEU A 1 81 ? -32.806 -8.612 31.233 1.00 61.56 81 LEU A N 1
ATOM 630 C CA . LEU A 1 81 ? -32.664 -7.697 32.372 1.00 61.56 81 LEU A CA 1
ATOM 631 C C . LEU A 1 81 ? -33.726 -6.578 32.349 1.00 61.56 81 LEU A C 1
ATOM 633 O O . LEU A 1 81 ? -34.336 -6.272 33.379 1.00 61.56 81 LEU A O 1
ATOM 637 N N . ASN A 1 82 ? -34.007 -6.020 31.164 1.00 57.56 82 ASN A N 1
ATOM 638 C CA . ASN A 1 82 ? -35.000 -4.959 30.963 1.00 57.56 82 ASN A CA 1
ATOM 639 C C . ASN A 1 82 ? -36.460 -5.464 30.932 1.00 57.56 82 ASN A C 1
ATOM 641 O O . ASN A 1 82 ? -37.390 -4.671 31.056 1.00 57.56 82 ASN A O 1
ATOM 645 N N . ARG A 1 83 ? -36.702 -6.777 30.794 1.00 62.44 83 ARG A N 1
ATOM 646 C CA . ARG A 1 83 ? -38.059 -7.352 30.906 1.00 62.44 83 ARG A CA 1
ATOM 647 C C . ARG A 1 83 ? -38.538 -7.506 32.348 1.00 62.44 83 ARG A C 1
ATOM 649 O O . ARG A 1 83 ? -39.740 -7.638 32.555 1.00 62.44 83 ARG A O 1
ATOM 656 N N . GLY A 1 84 ? -37.630 -7.505 33.327 1.00 58.66 84 GLY A N 1
ATOM 657 C CA . GLY A 1 84 ? -37.949 -7.820 34.724 1.00 58.66 84 GLY A CA 1
ATOM 658 C C . GLY A 1 84 ? -38.171 -6.628 35.661 1.00 58.66 84 GLY A C 1
ATOM 659 O O . GLY A 1 84 ? -38.579 -6.838 36.799 1.00 58.66 84 GLY A O 1
ATOM 660 N N . HIS A 1 85 ? -37.912 -5.387 35.232 1.00 60.81 85 HIS A N 1
ATOM 661 C CA . HIS A 1 85 ? -37.714 -4.269 36.169 1.00 60.81 85 HIS A CA 1
ATOM 662 C C . HIS A 1 85 ? -38.666 -3.067 35.982 1.00 60.81 85 HIS A C 1
ATOM 664 O O . HIS A 1 85 ? -38.299 -1.937 36.274 1.00 60.81 85 HIS A O 1
ATOM 670 N N . TYR A 1 86 ? -39.929 -3.305 35.609 1.00 59.38 86 TYR A N 1
ATOM 671 C CA . TYR A 1 86 ? -41.025 -2.364 35.911 1.00 59.38 86 TYR A CA 1
ATOM 672 C C . TYR A 1 86 ? -41.680 -2.745 37.250 1.00 59.38 86 TYR A C 1
ATOM 674 O O . TYR A 1 86 ? -42.822 -3.193 37.307 1.00 59.38 86 TYR A O 1
ATOM 682 N N . HIS A 1 87 ? -40.950 -2.608 38.357 1.00 59.41 87 HIS A N 1
ATOM 683 C CA . HIS A 1 87 ? -41.584 -2.560 39.677 1.00 59.41 87 HIS A CA 1
ATOM 684 C C . HIS A 1 87 ? -42.021 -1.115 39.883 1.00 59.41 87 HIS A C 1
ATOM 686 O O . HIS A 1 87 ? -41.231 -0.184 39.749 1.00 59.41 87 HIS A O 1
ATOM 692 N N . LYS A 1 88 ? -43.317 -0.937 40.132 1.00 58.19 88 LYS A N 1
ATOM 693 C CA . LYS A 1 88 ? -43.944 0.345 40.442 1.00 58.19 88 LYS A CA 1
ATOM 694 C C . LYS A 1 88 ? -43.126 1.084 41.506 1.00 58.19 88 LYS A C 1
ATOM 696 O O . LYS A 1 88 ? -43.174 0.726 42.678 1.00 58.19 88 LYS A O 1
ATOM 701 N N . VAL A 1 89 ? -42.419 2.135 41.102 1.00 59.09 89 VAL A N 1
ATOM 702 C CA . VAL A 1 89 ? -41.735 3.074 42.005 1.00 59.09 89 VAL A CA 1
ATOM 703 C C . VAL A 1 89 ? -42.751 4.072 42.573 1.00 59.09 89 VAL A C 1
ATOM 705 O O . VAL A 1 89 ? -42.529 5.268 42.520 1.00 59.09 89 VAL A O 1
ATOM 708 N N . ASP A 1 90 ? -43.899 3.599 43.066 1.00 59.75 90 ASP A N 1
ATOM 709 C CA . ASP A 1 90 ? -44.909 4.485 43.671 1.00 59.75 90 ASP A CA 1
ATOM 710 C C . ASP A 1 90 ? -45.710 3.849 44.812 1.00 59.75 90 ASP A C 1
ATOM 712 O O . ASP A 1 90 ? -46.660 4.448 45.312 1.00 59.75 90 ASP A O 1
ATOM 716 N N . GLU A 1 91 ? -45.324 2.665 45.292 1.00 57.38 91 GLU A N 1
ATOM 717 C CA . GLU A 1 91 ? -45.858 2.171 46.559 1.00 57.38 91 GLU A CA 1
ATOM 718 C C . GLU A 1 91 ? -44.730 2.106 47.590 1.00 57.38 91 GLU A C 1
ATOM 720 O O . GLU A 1 91 ? -43.878 1.214 47.518 1.00 57.38 91 GLU A O 1
ATOM 725 N N . PRO A 1 92 ? -44.658 3.062 48.536 1.00 54.56 92 PRO A N 1
ATOM 726 C CA . PRO A 1 92 ? -43.695 2.993 49.620 1.00 54.56 92 PRO A CA 1
ATOM 727 C C . PRO A 1 92 ? -44.086 1.829 50.537 1.00 54.56 92 PRO A C 1
ATOM 729 O O . PRO A 1 92 ? -44.816 1.993 51.507 1.00 54.56 92 PRO A O 1
ATOM 732 N N . SER A 1 93 ? -43.575 0.634 50.243 1.00 58.47 93 SER A N 1
ATOM 733 C CA . SER A 1 93 ? -43.824 -0.581 51.027 1.00 58.47 93 SER A CA 1
ATOM 734 C C . SER A 1 93 ? -43.005 -0.646 52.330 1.00 58.47 93 SER A C 1
ATOM 736 O O . SER A 1 93 ? -42.806 -1.724 52.891 1.00 58.47 93 SER A O 1
ATOM 738 N N . CYS A 1 94 ? -42.535 0.491 52.845 1.00 49.56 94 CYS A N 1
ATOM 739 C CA . CYS A 1 94 ? -41.894 0.562 54.152 1.00 49.56 94 CYS A CA 1
ATOM 740 C C . CYS A 1 94 ? -42.906 1.063 55.183 1.00 49.56 94 CYS A C 1
ATOM 742 O O . CYS A 1 94 ? -43.255 2.243 55.210 1.00 49.56 94 CYS A O 1
ATOM 744 N N . SER A 1 95 ? -43.322 0.177 56.090 1.00 57.53 95 SER A N 1
ATOM 745 C CA . SER A 1 95 ? -43.889 0.555 57.386 1.00 57.53 95 SER A CA 1
ATOM 746 C C . SER A 1 95 ? -42.804 1.215 58.242 1.00 57.53 95 SER A C 1
ATOM 748 O O . SER A 1 95 ? -42.319 0.634 59.208 1.00 57.53 95 SER A O 1
ATOM 750 N N . THR A 1 96 ? -42.356 2.411 57.871 1.00 61.03 96 THR A N 1
ATOM 751 C CA . THR A 1 96 ? -41.414 3.181 58.682 1.00 61.03 96 THR A CA 1
ATOM 752 C C . THR A 1 96 ? -42.214 3.840 59.804 1.00 61.03 96 THR A C 1
ATOM 754 O O . THR A 1 96 ? -43.083 4.663 59.508 1.00 61.03 96 THR A O 1
ATOM 757 N N . PRO A 1 97 ? -41.970 3.525 61.090 1.00 57.81 97 PRO A N 1
ATOM 758 C CA . PRO A 1 97 ? -42.619 4.243 62.173 1.00 57.81 97 PRO A CA 1
ATOM 759 C C . PRO A 1 97 ? -42.214 5.711 62.087 1.00 57.81 97 PRO A C 1
ATOM 761 O O . PRO A 1 97 ? -41.039 6.065 62.209 1.00 57.81 97 PRO A O 1
ATOM 764 N N . THR A 1 98 ? -43.194 6.573 61.850 1.00 64.62 98 THR A N 1
ATOM 765 C CA . THR A 1 98 ? -43.011 8.017 61.859 1.00 64.62 98 THR A CA 1
ATOM 766 C C . THR A 1 98 ? -42.474 8.457 63.218 1.00 64.62 98 THR A C 1
ATOM 768 O O . THR A 1 98 ? -43.132 8.292 64.241 1.00 64.62 98 THR A O 1
ATOM 771 N N . LYS A 1 99 ? -41.290 9.076 63.184 1.00 62.59 99 LYS A N 1
ATOM 772 C CA . LYS A 1 99 ? -40.733 9.966 64.211 1.00 62.59 99 LYS A CA 1
ATOM 773 C C . LYS A 1 99 ? -40.489 9.331 65.582 1.00 62.59 99 LYS A C 1
ATOM 775 O O . LYS A 1 99 ? -41.213 9.574 66.542 1.00 62.59 99 LYS A O 1
ATOM 780 N N . ARG A 1 100 ? -39.349 8.654 65.717 1.00 65.88 100 ARG A N 1
ATOM 781 C CA . ARG A 1 100 ? -38.608 8.709 66.985 1.00 65.88 100 ARG A CA 1
ATOM 782 C C . ARG A 1 100 ? -37.672 9.923 66.924 1.00 65.88 100 ARG A C 1
ATOM 784 O O . ARG A 1 100 ? -37.059 10.120 65.875 1.00 65.88 100 ARG A O 1
ATOM 791 N N . PRO A 1 101 ? -37.576 10.759 67.973 1.00 67.94 101 PRO A N 1
ATOM 792 C CA . PRO A 1 101 ? -36.537 11.777 68.030 1.00 67.94 101 PRO A CA 1
ATOM 793 C C . PRO A 1 101 ? -35.184 11.062 67.998 1.00 67.94 101 PRO A C 1
ATOM 795 O O . PRO A 1 101 ? -34.877 10.248 68.869 1.00 67.94 101 PRO A O 1
ATOM 798 N N . PHE A 1 102 ? -34.410 11.301 66.945 1.00 64.00 102 PHE A N 1
ATOM 799 C CA . PHE A 1 102 ? -33.044 10.810 66.860 1.00 64.00 102 PHE A CA 1
ATOM 800 C C . PHE A 1 102 ? -32.195 11.675 67.790 1.00 64.00 102 PHE A C 1
ATOM 802 O O . PHE A 1 102 ? -32.215 12.900 67.672 1.00 64.00 102 PHE A O 1
ATOM 809 N N . ASN A 1 103 ? -31.468 11.052 68.719 1.00 74.50 103 ASN A N 1
ATOM 810 C CA . ASN A 1 103 ? -30.413 11.748 69.448 1.00 74.50 103 ASN A CA 1
ATOM 811 C C . ASN A 1 103 ? -29.315 12.062 68.433 1.00 74.50 103 ASN A C 1
ATOM 813 O O . ASN A 1 103 ? -28.522 11.192 68.079 1.00 74.50 103 ASN A O 1
ATOM 817 N N . LEU A 1 104 ? -29.344 13.276 67.892 1.00 72.38 104 LEU A N 1
ATOM 818 C CA . LEU A 1 104 ? -28.293 13.764 67.014 1.00 72.38 104 LEU A CA 1
ATOM 819 C C . LEU A 1 104 ? -27.017 13.897 67.858 1.00 72.38 104 LEU A C 1
ATOM 821 O O . LEU A 1 104 ? -27.081 14.516 68.925 1.00 72.38 104 LEU A O 1
ATOM 825 N N . PRO A 1 105 ? -25.879 13.317 67.435 1.00 74.38 105 PRO A N 1
ATOM 826 C CA . PRO A 1 105 ? -24.609 13.582 68.097 1.00 74.38 105 PRO A CA 1
ATOM 827 C C . PRO A 1 105 ? -24.334 15.090 68.066 1.00 74.38 105 PRO A C 1
ATOM 829 O O . PRO A 1 105 ? -24.654 15.764 67.082 1.00 74.38 105 PRO A O 1
ATOM 832 N N . SER A 1 106 ? -23.793 15.634 69.162 1.00 82.31 106 SER A N 1
ATOM 833 C CA . SER A 1 106 ? -23.446 17.055 69.211 1.00 82.31 106 SER A CA 1
ATOM 834 C C . SER A 1 106 ? -22.373 17.358 68.163 1.00 82.31 106 SER A C 1
ATOM 836 O O . SER A 1 106 ? -21.566 16.494 67.819 1.00 82.31 106 SER A O 1
ATOM 838 N N . VAL A 1 107 ? -22.341 18.600 67.672 1.00 81.88 107 VAL A N 1
ATOM 839 C CA . VAL A 1 107 ? -21.278 19.074 66.765 1.00 81.88 107 VAL A CA 1
ATOM 840 C C . VAL A 1 107 ? -19.893 18.832 67.375 1.00 81.88 107 VAL A C 1
ATOM 842 O O . VAL A 1 107 ? -18.957 18.507 66.660 1.00 81.88 107 VAL A O 1
ATOM 845 N N . GLU A 1 108 ? -19.791 18.894 68.700 1.00 81.94 108 GLU A N 1
ATOM 846 C CA . GLU A 1 108 ? -18.571 18.594 69.448 1.00 81.94 108 GLU A CA 1
ATOM 847 C C . GLU A 1 108 ? -18.122 17.135 69.258 1.00 81.94 108 GLU A C 1
ATOM 849 O O . GLU A 1 108 ? -16.987 16.884 68.866 1.00 81.94 108 GLU A O 1
ATOM 854 N N . SER A 1 109 ? -19.042 16.174 69.404 1.00 82.94 109 SER A N 1
ATOM 855 C CA . SER A 1 109 ? -18.759 14.745 69.197 1.00 82.94 109 SER A CA 1
ATOM 856 C C . SER A 1 109 ? -18.432 14.406 67.733 1.00 82.94 109 SER A C 1
ATOM 858 O O . SER A 1 109 ? -17.726 13.438 67.461 1.00 82.94 109 SER A O 1
ATOM 860 N N . ILE A 1 110 ? -18.923 15.206 66.779 1.00 82.12 110 ILE A N 1
ATOM 861 C CA . ILE A 1 110 ? -18.594 15.070 65.352 1.00 82.12 110 ILE A CA 1
ATOM 862 C C . ILE A 1 110 ? -17.192 15.622 65.054 1.00 82.12 110 ILE A C 1
ATOM 864 O O . ILE A 1 110 ? -16.446 15.002 64.297 1.00 82.12 110 ILE A O 1
ATOM 868 N N . GLU A 1 111 ? -16.815 16.760 65.640 1.00 79.88 111 GLU A N 1
ATOM 869 C CA . GLU A 1 111 ? -15.492 17.361 65.425 1.00 79.88 111 GLU A CA 1
ATOM 870 C C . GLU A 1 111 ? -14.360 16.510 66.027 1.00 79.88 111 GLU A C 1
ATOM 872 O O . GLU A 1 111 ? -13.280 16.459 65.446 1.00 79.88 111 GLU A O 1
ATOM 877 N N . GLU A 1 112 ? -14.604 15.753 67.103 1.00 81.69 112 GLU A N 1
ATOM 878 C CA . GLU A 1 112 ? -13.626 14.789 67.648 1.00 81.69 112 GLU A CA 1
ATOM 879 C C . GLU A 1 112 ? -13.280 13.642 66.682 1.00 81.69 112 GLU A C 1
ATOM 881 O O . GLU A 1 112 ? -12.184 13.085 66.737 1.00 81.69 112 GLU A O 1
ATOM 886 N N . LEU A 1 113 ? -14.201 13.278 65.784 1.00 77.12 113 LEU A N 1
ATOM 887 C CA . LEU A 1 113 ? -14.004 12.212 64.793 1.00 77.12 113 LEU A CA 1
ATOM 888 C C . LEU A 1 113 ? -13.378 12.719 63.489 1.00 77.12 113 LEU A C 1
ATOM 890 O O . LEU A 1 113 ? -13.135 11.938 62.562 1.00 77.12 113 LEU A O 1
ATOM 894 N N . LYS A 1 114 ? -13.141 14.028 63.383 1.00 81.25 114 LYS A N 1
ATOM 895 C CA . LYS A 1 114 ? -12.579 14.646 62.191 1.00 81.25 114 LYS A CA 1
ATOM 896 C C . LYS A 1 114 ? -11.121 14.255 62.038 1.00 81.25 114 LYS A C 1
ATOM 898 O O . LYS A 1 114 ? -10.340 14.240 62.985 1.00 81.25 114 LYS A O 1
ATOM 903 N N . THR A 1 115 ? -10.742 13.954 60.805 1.00 82.44 115 THR A N 1
ATOM 904 C CA . THR A 1 115 ? -9.347 13.668 60.489 1.00 82.44 115 THR A CA 1
ATOM 905 C C . THR A 1 115 ? -8.506 14.932 60.746 1.00 82.44 115 THR A C 1
ATOM 907 O O . THR A 1 115 ? -8.877 15.991 60.227 1.00 82.44 115 THR A O 1
ATOM 910 N N . PRO A 1 116 ? -7.405 14.851 61.526 1.00 83.81 116 PRO A N 1
ATOM 911 C CA . PRO A 1 116 ? -6.494 15.973 61.755 1.00 83.81 116 PRO A CA 1
ATOM 912 C C . PRO A 1 116 ? -5.990 16.578 60.445 1.00 83.81 116 PRO A C 1
ATOM 914 O O . PRO A 1 116 ? -5.923 15.895 59.416 1.00 83.81 116 PRO A O 1
ATOM 917 N N . ALA A 1 117 ? -5.602 17.853 60.475 1.00 84.94 117 ALA A N 1
ATOM 918 C CA . ALA A 1 117 ? -5.061 18.507 59.289 1.00 84.94 117 ALA A CA 1
ATOM 919 C C . ALA A 1 117 ? -3.767 17.815 58.828 1.00 84.94 117 ALA A C 1
ATOM 921 O O . ALA A 1 117 ? -2.993 17.298 59.634 1.00 84.94 117 ALA A O 1
ATOM 922 N N . PHE A 1 118 ? -3.497 17.836 57.520 1.00 81.94 118 PHE A N 1
ATOM 923 C CA . PHE A 1 118 ? -2.315 17.189 56.939 1.00 81.94 118 PHE A CA 1
ATOM 924 C C . PHE A 1 118 ? -0.995 17.612 57.613 1.00 81.94 118 PHE A C 1
ATOM 926 O O . PHE A 1 118 ? -0.125 16.780 57.853 1.00 81.94 118 PHE A O 1
ATOM 933 N N . GLU A 1 119 ? -0.876 18.883 57.994 1.00 85.56 119 GLU A N 1
ATOM 934 C CA . GLU A 1 119 ? 0.294 19.421 58.701 1.00 85.56 119 GLU A CA 1
ATOM 935 C C . GLU A 1 119 ? 0.494 18.794 60.095 1.00 85.56 119 GLU A C 1
ATOM 937 O O . GLU A 1 119 ? 1.620 18.514 60.511 1.00 85.56 119 GLU A O 1
ATOM 942 N N . GLU A 1 120 ? -0.595 18.497 60.811 1.00 86.38 120 GLU A N 1
ATOM 943 C CA . GLU A 1 120 ? -0.550 17.818 62.114 1.00 86.38 120 GLU A CA 1
ATOM 944 C C . GLU A 1 120 ? -0.141 16.345 61.958 1.00 86.38 120 GLU A C 1
ATOM 946 O O . GLU A 1 120 ? 0.639 15.810 62.755 1.00 86.38 120 GLU A O 1
ATOM 951 N N . LEU A 1 121 ? -0.595 15.697 60.880 1.00 84.44 121 LEU A N 1
ATOM 952 C CA . LEU A 1 121 ? -0.172 14.343 60.514 1.00 84.44 121 LEU A CA 1
ATOM 953 C C . LEU A 1 121 ? 1.324 14.287 60.167 1.00 84.44 121 LEU A C 1
ATOM 955 O O . LEU A 1 121 ? 2.021 13.349 60.555 1.00 84.44 121 LEU A O 1
ATOM 959 N N . LEU A 1 122 ? 1.855 15.303 59.483 1.00 81.94 122 LEU A N 1
ATOM 960 C CA . LEU A 1 122 ? 3.292 15.390 59.229 1.00 81.94 122 LEU A CA 1
ATOM 961 C C . LEU A 1 122 ? 4.071 15.569 60.535 1.00 81.94 122 LEU A C 1
ATOM 963 O O . LEU A 1 122 ? 5.026 14.831 60.778 1.00 81.94 122 LEU A O 1
ATOM 967 N N . ASN A 1 123 ? 3.658 16.486 61.408 1.00 80.25 123 ASN A N 1
ATOM 968 C CA . ASN A 1 123 ? 4.361 16.708 62.671 1.00 80.25 123 ASN A CA 1
ATOM 969 C C . ASN A 1 123 ? 4.364 15.477 63.583 1.00 80.25 123 ASN A C 1
ATOM 971 O O . ASN A 1 123 ? 5.381 15.199 64.212 1.00 80.25 123 ASN A O 1
ATOM 975 N N . THR A 1 124 ? 3.282 14.697 63.628 1.00 80.56 124 THR A N 1
ATOM 976 C CA . THR A 1 124 ? 3.260 13.424 64.374 1.00 80.56 124 THR A CA 1
ATOM 977 C C . THR A 1 124 ? 4.197 12.385 63.758 1.00 80.56 124 THR A C 1
ATOM 979 O O . THR A 1 124 ? 4.963 11.740 64.478 1.00 80.56 124 THR A O 1
ATOM 982 N N . PHE A 1 125 ? 4.221 12.274 62.426 1.00 77.75 125 PHE A N 1
ATOM 983 C CA . PHE A 1 125 ? 5.139 11.379 61.725 1.00 77.75 125 PHE A CA 1
ATOM 984 C C . PHE A 1 125 ? 6.605 11.738 61.981 1.00 77.75 125 PHE A C 1
ATOM 986 O O . PHE A 1 125 ? 7.410 10.839 62.205 1.00 77.75 125 PHE A O 1
ATOM 993 N N . TRP A 1 126 ? 6.967 13.025 61.953 1.00 79.75 126 TRP A N 1
ATOM 994 C CA . TRP A 1 126 ? 8.342 13.507 62.152 1.00 79.75 126 TRP A CA 1
ATOM 995 C C . TRP A 1 126 ? 8.750 13.621 63.626 1.00 79.75 126 TRP A C 1
ATOM 997 O O . TRP A 1 126 ? 9.900 13.330 63.950 1.00 79.75 126 TRP A O 1
ATOM 1007 N N . GLY A 1 127 ? 7.818 13.938 64.526 1.00 64.38 127 GLY A N 1
ATOM 1008 C CA . GLY A 1 127 ? 8.042 14.010 65.973 1.00 64.38 127 GLY A CA 1
ATOM 1009 C C . GLY A 1 127 ? 8.292 12.650 66.633 1.00 64.38 127 GLY A C 1
ATOM 1010 O O . GLY A 1 127 ? 8.960 12.587 67.661 1.00 64.38 127 GLY A O 1
ATOM 1011 N N . GLY A 1 128 ? 7.835 11.552 66.017 1.00 63.28 128 GLY A N 1
ATOM 1012 C CA . GLY A 1 128 ? 8.125 10.179 66.456 1.00 63.28 128 GLY A CA 1
ATOM 1013 C C . GLY A 1 128 ? 9.498 9.636 66.032 1.00 63.28 128 GLY A C 1
ATOM 1014 O O . GLY A 1 128 ? 9.877 8.535 66.429 1.00 63.28 128 GLY A O 1
ATOM 1015 N N . LYS A 1 129 ? 10.274 10.381 65.233 1.00 63.41 129 LYS A N 1
ATOM 1016 C CA . LYS A 1 129 ? 11.558 9.927 64.669 1.00 63.41 129 LYS A CA 1
ATOM 1017 C C . LYS A 1 129 ? 12.733 10.414 65.502 1.00 63.41 129 LYS A C 1
ATOM 1019 O O . LYS A 1 129 ? 13.572 11.175 65.028 1.00 63.41 129 LYS A O 1
ATOM 1024 N N . SER A 1 130 ? 12.817 9.988 66.754 1.00 58.91 130 SER A N 1
ATOM 1025 C CA . SER A 1 130 ? 14.050 10.184 67.514 1.00 58.91 130 SER A CA 1
ATOM 1026 C C . SER A 1 130 ? 14.195 9.154 68.627 1.00 58.91 130 SER A C 1
ATOM 1028 O O . SER A 1 130 ? 14.023 9.434 69.806 1.00 58.91 130 SER A O 1
ATOM 1030 N N . SER A 1 131 ? 14.563 7.934 68.247 1.00 49.94 131 SER A N 1
ATOM 1031 C CA . SER A 1 131 ? 15.595 7.216 68.992 1.00 49.94 131 SER A CA 1
ATOM 1032 C C . SER A 1 131 ? 16.442 6.424 67.999 1.00 49.94 131 SER A C 1
ATOM 1034 O O . SER A 1 131 ? 16.019 5.488 67.330 1.00 49.94 131 SER A O 1
ATOM 1036 N N . LYS A 1 132 ? 17.653 6.936 67.828 1.00 56.12 132 LYS A N 1
ATOM 1037 C CA . LYS A 1 132 ? 18.732 6.425 66.996 1.00 56.12 132 LYS A CA 1
ATOM 1038 C C . LYS A 1 132 ? 19.184 5.066 67.545 1.00 56.12 132 LYS A C 1
ATOM 1040 O O . LYS A 1 132 ? 19.858 5.032 68.569 1.00 56.12 132 LYS A O 1
ATOM 1045 N N . LEU A 1 133 ? 18.842 3.969 66.869 1.00 45.81 133 LEU A N 1
ATOM 1046 C CA . LEU A 1 133 ? 19.541 2.690 67.029 1.00 45.81 133 LEU A CA 1
ATOM 1047 C C . LEU A 1 133 ? 20.717 2.644 66.047 1.00 45.81 133 LEU A C 1
ATOM 1049 O O . LEU A 1 133 ? 20.602 3.018 64.881 1.00 45.81 133 LEU A O 1
ATOM 1053 N N . ALA A 1 134 ? 21.876 2.295 66.592 1.00 40.34 134 ALA A N 1
ATOM 1054 C CA . ALA A 1 134 ? 23.183 2.425 65.978 1.00 40.34 134 ALA A CA 1
ATOM 1055 C C . ALA A 1 134 ? 23.532 1.252 65.041 1.00 40.34 134 ALA A C 1
ATOM 1057 O O . ALA A 1 134 ? 23.287 0.101 65.377 1.00 40.34 134 ALA A O 1
ATOM 1058 N N . ASN A 1 135 ? 24.223 1.607 63.953 1.00 43.12 135 ASN A N 1
ATOM 1059 C CA . ASN A 1 135 ? 25.199 0.845 63.160 1.00 43.12 135 ASN A CA 1
ATOM 1060 C C . ASN A 1 135 ? 24.805 -0.391 62.320 1.00 43.12 135 ASN A C 1
ATOM 1062 O O . ASN A 1 135 ? 24.463 -1.439 62.850 1.00 43.12 135 ASN A O 1
ATOM 1066 N N . GLY A 1 136 ? 25.155 -0.267 61.024 1.00 45.06 136 GLY A N 1
ATOM 1067 C CA . GLY A 1 136 ? 25.653 -1.318 60.112 1.00 45.06 136 GLY A CA 1
ATOM 1068 C C . GLY A 1 136 ? 24.566 -2.151 59.427 1.00 45.06 136 GLY A C 1
ATOM 1069 O O . GLY A 1 136 ? 23.570 -2.473 60.047 1.00 45.06 136 GLY A O 1
ATOM 1070 N N . ASP A 1 137 ? 24.640 -2.584 58.174 1.00 42.28 137 ASP A N 1
ATOM 1071 C CA . ASP A 1 137 ? 25.591 -2.485 57.066 1.00 42.28 137 ASP A CA 1
ATOM 1072 C C . ASP A 1 137 ? 24.883 -3.130 55.838 1.00 42.28 137 ASP A C 1
ATOM 1074 O O . ASP A 1 137 ? 23.898 -3.849 55.997 1.00 42.28 137 ASP A O 1
ATOM 1078 N N . VAL A 1 138 ? 25.440 -2.928 54.643 1.00 38.81 138 VAL A N 1
ATOM 1079 C CA . VAL A 1 138 ? 25.256 -3.720 53.405 1.00 38.81 138 VAL A CA 1
ATOM 1080 C C . VAL A 1 138 ? 24.048 -3.459 52.483 1.00 38.81 138 VAL A C 1
ATOM 1082 O O . VAL A 1 138 ? 22.869 -3.530 52.814 1.00 38.81 138 VAL A O 1
ATOM 1085 N N . LYS A 1 139 ? 24.433 -3.220 51.224 1.00 44.72 139 LYS A N 1
ATOM 1086 C CA . LYS A 1 139 ? 23.655 -3.077 49.990 1.00 44.72 139 LYS A CA 1
ATOM 1087 C C . LYS A 1 139 ? 23.056 -4.407 49.484 1.00 44.72 139 LYS A C 1
ATOM 1089 O O . LYS A 1 139 ? 23.763 -5.398 49.405 1.00 44.72 139 LYS A O 1
ATOM 1094 N N . HIS A 1 140 ? 21.815 -4.322 48.993 1.00 47.94 140 HIS A N 1
ATOM 1095 C CA . HIS A 1 140 ? 21.265 -4.890 47.744 1.00 47.94 140 HIS A CA 1
ATOM 1096 C C . HIS A 1 140 ? 21.616 -6.339 47.300 1.00 47.94 140 HIS A C 1
ATOM 1098 O O . HIS A 1 140 ? 22.723 -6.584 46.826 1.00 47.94 140 HIS A O 1
ATOM 1104 N N . SER A 1 141 ? 20.579 -7.188 47.168 1.00 35.78 141 SER A N 1
ATOM 1105 C CA . SER A 1 141 ? 20.059 -7.808 45.911 1.00 35.78 141 SER A CA 1
ATOM 1106 C C . SER A 1 141 ? 19.726 -9.318 45.992 1.00 35.78 141 SER A C 1
ATOM 1108 O O . SER A 1 141 ? 20.590 -10.124 46.301 1.00 35.78 141 SER A O 1
ATOM 1110 N N . ILE A 1 142 ? 18.516 -9.634 45.503 1.00 44.47 142 ILE A N 1
ATOM 1111 C CA . ILE A 1 142 ? 17.997 -10.878 44.881 1.00 44.47 142 ILE A CA 1
ATOM 1112 C C . ILE A 1 142 ? 17.538 -12.053 45.777 1.00 44.47 142 ILE A C 1
ATOM 1114 O O . ILE A 1 142 ? 18.306 -12.645 46.521 1.00 44.47 142 ILE A O 1
ATOM 1118 N N . GLU A 1 143 ? 16.274 -12.413 45.504 1.00 42.09 143 GLU A N 1
ATOM 1119 C CA . GLU A 1 143 ? 15.559 -13.689 45.679 1.00 42.09 143 GLU A CA 1
ATOM 1120 C C . GLU A 1 143 ? 14.832 -14.023 46.993 1.00 42.09 143 GLU A C 1
ATOM 1122 O O . GLU A 1 143 ? 15.292 -13.778 48.098 1.00 42.09 143 GLU A O 1
ATOM 1127 N N . GLU A 1 144 ? 13.651 -14.618 46.768 1.00 34.31 144 GLU A N 1
ATOM 1128 C CA . GLU A 1 144 ? 12.659 -15.190 47.685 1.00 34.31 144 GLU A CA 1
ATOM 1129 C C . GLU A 1 144 ? 11.683 -14.233 48.389 1.00 34.31 144 GLU A C 1
ATOM 1131 O O . GLU A 1 144 ? 11.952 -13.576 49.392 1.00 34.31 144 GLU A O 1
ATOM 1136 N N . ALA A 1 145 ? 10.454 -14.231 47.866 1.00 49.00 145 ALA A N 1
ATOM 1137 C CA . ALA A 1 145 ? 9.276 -13.782 48.586 1.00 49.00 145 ALA A CA 1
ATOM 1138 C C . ALA A 1 145 ? 9.070 -14.613 49.865 1.00 49.00 145 ALA A C 1
ATOM 1140 O O . ALA A 1 145 ? 9.084 -15.843 49.811 1.00 49.00 145 ALA A O 1
ATOM 1141 N N . PRO A 1 146 ? 8.636 -13.962 50.952 1.00 42.75 146 PRO A N 1
ATOM 1142 C CA . PRO A 1 146 ? 7.530 -14.486 51.726 1.00 42.75 146 PRO A CA 1
ATOM 1143 C C . PRO A 1 146 ? 6.353 -13.535 51.550 1.00 42.75 146 PRO A C 1
ATOM 1145 O O . PRO A 1 146 ? 6.320 -12.432 52.091 1.00 42.75 146 PRO A O 1
ATOM 1148 N N . SER A 1 147 ? 5.390 -14.008 50.755 1.00 47.06 147 SER A N 1
ATOM 1149 C CA . SER A 1 147 ? 3.963 -13.705 50.853 1.00 47.06 147 SER A CA 1
ATOM 1150 C C . SER A 1 147 ? 3.623 -13.054 52.198 1.00 47.06 147 SER A C 1
ATOM 1152 O O . SER A 1 147 ? 3.579 -13.746 53.220 1.00 47.06 147 SER A O 1
ATOM 1154 N N . LEU A 1 148 ? 3.329 -11.752 52.181 1.00 47.88 148 LEU A N 1
ATOM 1155 C CA . LEU A 1 148 ? 2.559 -11.088 53.226 1.00 47.88 148 LEU A CA 1
ATOM 1156 C C . LEU A 1 148 ? 1.210 -11.820 53.275 1.00 47.88 148 LEU A C 1
ATOM 1158 O O . LEU A 1 148 ? 0.322 -11.553 52.470 1.00 47.88 148 LEU A O 1
ATOM 1162 N N . ARG A 1 149 ? 1.130 -12.862 54.112 1.00 48.97 149 ARG A N 1
ATOM 1163 C CA . ARG A 1 149 ? -0.032 -13.744 54.217 1.00 48.97 149 ARG A CA 1
ATOM 1164 C C . ARG A 1 149 ? -1.235 -12.860 54.526 1.00 48.97 149 ARG A C 1
ATOM 1166 O O . ARG A 1 149 ? -1.263 -12.167 55.539 1.00 48.97 149 ARG A O 1
ATOM 1173 N N . ASP A 1 150 ? -2.182 -12.876 53.603 1.00 46.97 150 ASP A N 1
ATOM 1174 C CA . ASP A 1 150 ? -3.430 -12.138 53.660 1.00 46.97 150 ASP A CA 1
ATOM 1175 C C . ASP A 1 150 ? -4.174 -12.500 54.957 1.00 46.97 150 ASP A C 1
ATOM 1177 O O . ASP A 1 150 ? -4.530 -13.658 55.176 1.00 46.97 150 ASP A O 1
ATOM 1181 N N . SER A 1 151 ? -4.381 -11.523 55.845 1.00 58.84 151 SER A N 1
ATOM 1182 C CA . SER A 1 151 ? -5.049 -11.703 57.147 1.00 58.84 151 SER A CA 1
ATOM 1183 C C . SER A 1 151 ? -6.577 -11.819 57.010 1.00 58.84 151 SER A C 1
ATOM 1185 O O . SER A 1 151 ? -7.329 -11.437 57.911 1.00 58.84 151 SER A O 1
ATOM 1187 N N . ARG A 1 152 ? -7.066 -12.301 55.866 1.00 67.25 152 ARG A N 1
ATOM 1188 C CA . ARG A 1 152 ? -8.493 -12.431 55.584 1.00 67.25 152 ARG A CA 1
ATOM 1189 C C . ARG A 1 152 ? -8.954 -13.838 55.939 1.00 67.25 152 ARG A C 1
ATOM 1191 O O . ARG A 1 152 ? -8.689 -14.798 55.222 1.00 67.25 152 ARG A O 1
ATOM 1198 N N . VAL A 1 153 ? -9.655 -13.951 57.067 1.00 66.38 153 VAL A N 1
ATOM 1199 C CA . VAL A 1 153 ? -10.386 -15.171 57.431 1.00 66.38 153 VAL A CA 1
ATOM 1200 C C . VAL A 1 153 ? -11.540 -15.350 56.432 1.00 66.38 153 VAL A C 1
ATOM 1202 O O . VAL A 1 153 ? -12.297 -14.397 56.229 1.00 66.38 153 VAL A O 1
ATOM 1205 N N . PRO A 1 154 ? -11.708 -16.525 55.796 1.00 62.94 154 PRO A N 1
ATOM 1206 C CA . PRO A 1 154 ? -12.826 -16.753 54.891 1.00 62.94 154 PRO A CA 1
ATOM 1207 C C . PRO A 1 154 ? -14.136 -16.851 55.677 1.00 62.94 154 PRO A C 1
ATOM 1209 O O . PRO A 1 154 ? -14.225 -17.582 56.664 1.00 62.94 154 PRO A O 1
ATOM 1212 N N . LEU A 1 155 ? -15.170 -16.149 55.213 1.00 61.22 155 LEU A N 1
ATOM 1213 C CA . LEU A 1 155 ? -16.533 -16.348 55.698 1.00 61.22 155 LEU A CA 1
ATOM 1214 C C . LEU A 1 155 ? -17.024 -17.719 55.222 1.00 61.22 155 LEU A C 1
ATOM 1216 O O . LEU A 1 155 ? -17.012 -18.007 54.026 1.00 61.22 155 LEU A O 1
ATOM 1220 N N . THR A 1 156 ? -17.448 -18.563 56.158 1.00 67.81 156 THR A N 1
ATOM 1221 C CA . THR A 1 156 ? -18.115 -19.829 55.846 1.00 67.81 156 THR A CA 1
ATOM 1222 C C . THR A 1 156 ? -19.622 -19.611 55.873 1.00 67.81 156 THR A C 1
ATOM 1224 O O . THR A 1 156 ? -20.156 -18.978 56.784 1.00 67.81 156 THR A O 1
ATOM 1227 N N . ALA A 1 157 ? -20.308 -20.089 54.836 1.00 60.03 157 ALA A N 1
ATOM 1228 C CA . ALA A 1 157 ? -21.762 -20.091 54.793 1.00 60.03 157 ALA A CA 1
ATOM 1229 C C . ALA A 1 157 ? -22.293 -21.145 55.777 1.00 60.03 157 ALA A C 1
ATOM 1231 O O . ALA A 1 157 ? -21.849 -22.294 55.755 1.00 60.03 157 ALA A O 1
ATOM 1232 N N . VAL A 1 158 ? -23.228 -20.747 56.637 1.00 60.16 158 VAL A N 1
ATOM 1233 C CA . VAL A 1 158 ? -23.989 -21.660 57.498 1.00 60.16 158 VAL A CA 1
ATOM 1234 C C . VAL A 1 158 ? -25.248 -22.055 56.724 1.00 60.16 158 VAL A C 1
ATOM 1236 O O . VAL A 1 158 ? -26.003 -21.170 56.323 1.00 60.16 158 VAL A O 1
ATOM 1239 N N . ASN A 1 159 ? -25.419 -23.358 56.471 1.00 55.38 159 ASN A N 1
ATOM 1240 C CA . ASN A 1 159 ? -26.637 -23.944 55.891 1.00 55.38 159 ASN A CA 1
ATOM 1241 C C . ASN A 1 159 ? -27.731 -24.105 56.947 1.00 55.38 159 ASN A C 1
ATOM 1243 O O . ASN A 1 159 ? -27.372 -24.445 58.099 1.00 55.38 159 ASN A O 1
#

Secondary structure (DSSP, 8-state):
-HHHHHHHHHHHHHHHHHHHHHHHHHHHHHHHHHHHHHHHHHHHHHHHHHHHHHHHHHHHHHHHHHHHHHHHHHHHHHHHHHHS----TT-----PPS-PPP-PPPHHHHHTTSPPPHHHHHHHHHHT------------------------PPPPPP-

Radius of gyration: 48.86 Å; chains: 1; bounding box: 83×43×134 Å

Organism: NCBI:txid402998

Sequence (159 aa):
MQYAVCRRLNWEQSNGQMLNGSLLNLEERNVAFVDKIVWGGMDANQALRVRFSSDSLQLDRDACANLDSTIVPCCGELRELNRGHYHKVDEPSCSTPTKRPFNLPSVESIEELKTPAFEELLNTFWGGKSSKLANGDVKHSIEEAPSLRDSRVPLTAVN

Foldseek 3Di:
DVVVVVVVVVVVVVVVVVVVVVVVVVVVVVVVVVVVVVVVVVVVVVVVVVVVVVVVVVVVVVVVVVVCVVVVVVVVVVVVVVVPPPDPPPDPPDPDPPDDPDPDPDPVNVVVPDDDDPVVVVCVVVVPPDDDDDDDDDDDDDDDDDPPDPPDDDDDDDD